Protein AF-A0A968Z2M5-F1 (afdb_monomer)

Sequence (95 aa):
MTITISQQSFWELMEEAEETAQHDPCDPLDVTWKYPKQLGYGYYRNIELRPGLEIEICNIRLRDRVILNCPENYNCLEYHFHLFGQHEDKYATVI

Radius of gyration: 16.35 Å; Cα contacts (8 Å, |Δi|>4): 126; chains: 1; bounding box: 33×44×41 Å

pLDDT: mean 86.39, std 12.01, range [38.88, 97.12]

Nearest PDB structures (foldseek):
  4gq2-assembly1_M  TM=4.829E-01  e=7.434E+00  Schizosaccharomyces pombe

Mean predicted aligned error: 7.65 Å

Foldseek 3Di:
DEAEDEPVVLVVLVVVQVVQWDADPVANQWIKTFHRVVFWGDIWIWHDPDVPDIDIDDDTDGPHHYHYDYDDDPPDDDDDDDDDDDDDDPPPPPD

Structure (mmCIF, N/CA/C/O backbone):
data_AF-A0A968Z2M5-F1
#
_entry.id   AF-A0A968Z2M5-F1
#
loop_
_atom_site.group_PDB
_atom_site.id
_atom_site.type_symbol
_atom_site.label_atom_id
_atom_site.label_alt_id
_atom_site.label_comp_id
_atom_site.label_asym_id
_atom_site.label_entity_id
_atom_site.label_seq_id
_atom_site.pdbx_PDB_ins_code
_atom_site.Cartn_x
_atom_site.Cartn_y
_atom_site.Cartn_z
_atom_site.occupancy
_atom_site.B_iso_or_equiv
_atom_site.auth_seq_id
_atom_site.auth_comp_id
_atom_site.auth_asym_id
_atom_site.auth_atom_id
_atom_site.pdbx_PDB_model_num
ATOM 1 N N . MET A 1 1 ? -16.439 -6.876 14.481 1.00 74.88 1 MET A N 1
ATOM 2 C CA . MET A 1 1 ? -16.839 -5.515 14.909 1.00 74.88 1 MET A CA 1
ATOM 3 C C . MET A 1 1 ? -16.612 -4.544 13.755 1.00 74.88 1 MET A C 1
ATOM 5 O O . MET A 1 1 ? -16.088 -4.957 12.733 1.00 74.88 1 MET A O 1
ATOM 9 N N . THR A 1 2 ? -17.071 -3.298 13.852 1.00 88.81 2 THR A N 1
ATOM 10 C CA . THR A 1 2 ? -16.839 -2.281 12.811 1.00 88.81 2 THR A CA 1
ATOM 11 C C . THR A 1 2 ? -15.792 -1.297 13.318 1.00 88.81 2 THR A C 1
ATOM 13 O O . THR A 1 2 ? -15.925 -0.803 14.436 1.00 88.81 2 THR A O 1
ATOM 16 N N . ILE A 1 3 ? -14.767 -1.030 12.515 1.00 89.69 3 ILE A N 1
ATOM 17 C CA . ILE A 1 3 ? -13.754 -0.003 12.754 1.00 89.69 3 ILE A CA 1
ATOM 18 C C . ILE A 1 3 ? -14.184 1.230 11.961 1.00 89.69 3 ILE A C 1
ATOM 20 O O . ILE A 1 3 ? -14.191 1.197 10.733 1.00 89.69 3 ILE A O 1
ATOM 24 N N . THR A 1 4 ? -14.562 2.303 12.650 1.00 93.25 4 THR A N 1
ATOM 25 C CA . THR A 1 4 ? -14.896 3.585 12.016 1.00 93.25 4 THR A CA 1
ATOM 26 C C . THR A 1 4 ? -13.778 4.572 12.303 1.00 93.25 4 THR A C 1
ATOM 28 O O . THR A 1 4 ? -13.508 4.850 13.470 1.00 93.25 4 THR A O 1
ATOM 31 N N . ILE A 1 5 ? -13.136 5.097 11.261 1.00 94.62 5 ILE A N 1
ATOM 32 C CA . ILE A 1 5 ? -11.989 6.008 11.386 1.00 94.62 5 ILE A CA 1
ATOM 33 C C . ILE A 1 5 ? -12.119 7.188 10.424 1.00 94.62 5 ILE A C 1
ATOM 35 O O . ILE A 1 5 ? -12.788 7.096 9.394 1.00 94.62 5 ILE A O 1
ATOM 39 N N . SER A 1 6 ? -11.505 8.315 10.777 1.00 93.62 6 SER A N 1
ATOM 40 C CA . SER A 1 6 ? -11.390 9.463 9.877 1.00 93.62 6 SER A CA 1
ATOM 41 C C . SER A 1 6 ? -10.357 9.184 8.784 1.00 93.62 6 SER A C 1
ATOM 43 O O . SER A 1 6 ? -9.455 8.365 8.966 1.00 93.62 6 SER A O 1
ATOM 45 N N . GLN A 1 7 ? -10.465 9.898 7.663 1.00 90.56 7 GLN A N 1
ATOM 46 C CA . GLN A 1 7 ? -9.438 9.875 6.621 1.00 90.56 7 GLN A CA 1
ATOM 47 C C . GLN A 1 7 ? -8.046 10.219 7.171 1.00 90.56 7 GLN A C 1
ATOM 49 O O . GLN A 1 7 ? -7.078 9.553 6.826 1.00 90.56 7 GLN A O 1
ATOM 54 N N . GLN A 1 8 ? -7.946 11.210 8.059 1.00 92.62 8 GLN A N 1
ATOM 55 C CA . GLN A 1 8 ? -6.674 11.584 8.675 1.00 92.62 8 GLN A CA 1
ATOM 56 C C . GLN A 1 8 ? -6.069 10.421 9.470 1.00 92.62 8 GLN A C 1
ATOM 58 O O . GLN A 1 8 ? -4.927 10.055 9.228 1.00 92.62 8 GLN A O 1
ATOM 63 N N . SER A 1 9 ? -6.841 9.793 10.360 1.00 93.81 9 SER A N 1
ATOM 64 C CA . SER A 1 9 ? -6.334 8.676 11.165 1.00 93.81 9 SER A CA 1
ATOM 65 C C . SER A 1 9 ? -6.013 7.442 10.325 1.00 93.81 9 SER A C 1
ATOM 67 O O . SER A 1 9 ? -5.163 6.645 10.701 1.00 93.81 9 SER A O 1
ATOM 69 N N . PHE A 1 10 ? -6.682 7.264 9.184 1.00 92.62 10 PHE A N 1
ATOM 70 C CA . PHE A 1 10 ? -6.284 6.246 8.218 1.00 92.62 10 PHE A CA 1
ATOM 71 C C . PHE A 1 10 ? -4.901 6.541 7.632 1.00 92.62 10 PHE A C 1
ATOM 73 O O . PHE A 1 10 ? -4.065 5.645 7.616 1.00 92.62 10 PHE A O 1
ATOM 80 N N . TRP A 1 11 ? -4.641 7.780 7.205 1.00 91.44 11 TRP A N 1
ATOM 81 C CA . TRP A 1 11 ? -3.328 8.165 6.684 1.00 91.44 11 TRP A CA 1
ATOM 82 C C . TRP A 1 11 ? -2.225 8.070 7.736 1.00 91.44 11 TRP A C 1
ATOM 84 O O . TRP A 1 11 ? -1.169 7.549 7.416 1.00 91.44 11 TRP A O 1
ATOM 94 N N . GLU A 1 12 ? -2.491 8.454 8.986 1.00 94.56 12 GLU A N 1
ATOM 95 C CA . GLU A 1 12 ? -1.548 8.274 10.104 1.00 94.56 12 GLU A CA 1
ATOM 96 C C . GLU A 1 12 ? -1.156 6.792 10.271 1.00 94.56 12 GLU A C 1
ATOM 98 O O . GLU A 1 12 ? 0.017 6.465 10.409 1.00 94.56 12 GLU A O 1
ATOM 103 N N . LEU A 1 13 ? -2.119 5.865 10.168 1.00 93.44 13 LEU A N 1
ATOM 104 C CA . LEU A 1 13 ? -1.832 4.423 10.212 1.00 93.44 13 LEU A CA 1
ATOM 105 C C . LEU A 1 13 ? -1.027 3.934 9.001 1.00 93.44 13 LEU A C 1
ATOM 107 O O . LEU A 1 13 ? -0.251 2.988 9.129 1.00 93.44 13 LEU A O 1
ATOM 111 N N . MET A 1 14 ? -1.245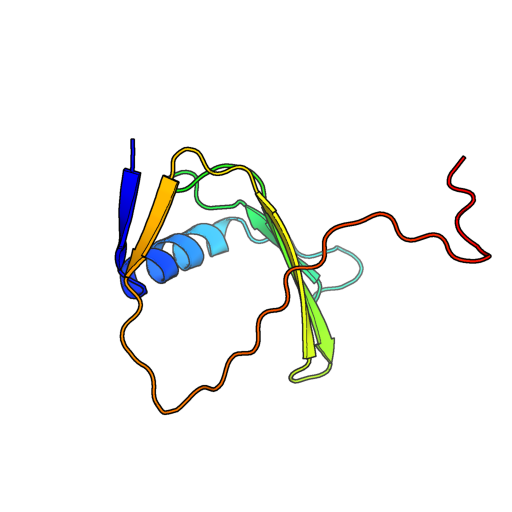 4.522 7.825 1.00 90.69 14 MET A N 1
ATOM 112 C CA . MET A 1 14 ? -0.479 4.194 6.621 1.00 90.69 14 MET A CA 1
ATOM 113 C C . MET A 1 14 ? 0.949 4.753 6.697 1.00 90.69 14 MET A C 1
ATOM 115 O O . MET A 1 14 ? 1.879 4.055 6.307 1.00 90.69 14 MET A O 1
ATOM 119 N N . GLU A 1 15 ? 1.132 5.948 7.260 1.00 91.88 15 GLU A N 1
ATOM 120 C CA . GLU A 1 15 ? 2.440 6.556 7.530 1.00 91.88 15 GLU A CA 1
ATOM 121 C C . GLU A 1 15 ? 3.232 5.720 8.549 1.00 91.88 15 GLU A C 1
ATOM 123 O O . GLU A 1 15 ? 4.393 5.401 8.322 1.00 91.88 15 GLU A O 1
ATOM 128 N N . GLU A 1 16 ? 2.591 5.226 9.617 1.00 90.19 16 GLU A N 1
ATOM 129 C CA . GLU A 1 16 ? 3.218 4.264 10.542 1.00 90.19 16 GLU A CA 1
ATOM 130 C C . GLU A 1 16 ? 3.719 2.993 9.825 1.00 90.19 16 GLU A C 1
ATOM 132 O O . GLU A 1 16 ? 4.694 2.366 10.248 1.00 90.19 16 GLU A O 1
ATOM 137 N N . ALA A 1 17 ? 3.065 2.586 8.732 1.00 89.88 17 ALA A N 1
ATOM 138 C CA . ALA A 1 17 ? 3.494 1.436 7.947 1.00 89.88 17 ALA A CA 1
ATOM 139 C C . ALA A 1 17 ? 4.723 1.721 7.065 1.00 89.88 17 ALA A C 1
ATOM 141 O O . ALA A 1 17 ? 5.334 0.756 6.590 1.00 89.88 17 ALA A O 1
ATOM 142 N N . GLU A 1 18 ? 5.146 2.979 6.894 1.00 89.75 18 GLU A N 1
ATOM 143 C CA . GLU A 1 18 ? 6.366 3.345 6.160 1.00 89.75 18 GLU A CA 1
ATOM 144 C C . GLU A 1 18 ? 7.619 2.697 6.750 1.00 89.75 18 GLU A C 1
ATOM 146 O O . GLU A 1 18 ? 8.500 2.274 6.004 1.00 89.75 18 GLU A O 1
ATOM 151 N N . GLU A 1 19 ? 7.666 2.485 8.069 1.00 91.12 19 GLU A N 1
ATOM 152 C CA . GLU A 1 19 ? 8.764 1.763 8.732 1.00 91.12 19 GLU A CA 1
ATOM 153 C C . GLU A 1 19 ? 8.944 0.327 8.207 1.00 91.12 19 GLU A C 1
ATOM 155 O O . GLU A 1 19 ? 9.978 -0.312 8.418 1.00 91.12 19 GLU A O 1
ATOM 160 N N . THR A 1 20 ? 7.927 -0.213 7.534 1.00 94.06 20 THR A N 1
ATOM 161 C CA . THR A 1 20 ? 7.938 -1.558 6.956 1.00 94.06 20 THR A CA 1
ATOM 162 C C . THR A 1 20 ? 8.279 -1.588 5.470 1.00 94.06 20 THR A C 1
ATOM 164 O O . THR A 1 20 ? 8.204 -2.669 4.882 1.00 94.06 20 THR A O 1
ATOM 167 N N . ALA A 1 21 ? 8.648 -0.445 4.884 1.00 94.62 21 ALA A N 1
ATOM 168 C CA . ALA A 1 21 ? 9.002 -0.320 3.478 1.00 94.62 21 ALA A CA 1
ATOM 169 C C . ALA A 1 21 ? 10.118 -1.296 3.082 1.00 94.62 21 ALA A C 1
ATOM 171 O O . ALA A 1 21 ? 11.163 -1.406 3.731 1.00 94.62 21 ALA A O 1
ATOM 172 N N . GLN A 1 22 ? 9.887 -2.006 1.986 1.00 96.06 22 GLN A N 1
ATOM 173 C CA . GLN A 1 22 ? 10.835 -2.903 1.347 1.00 96.06 22 GLN A CA 1
ATOM 174 C C . GLN A 1 22 ? 10.880 -2.565 -0.137 1.00 96.06 22 GLN A C 1
ATOM 176 O O . GLN A 1 22 ? 9.886 -2.744 -0.836 1.00 96.06 22 GLN A O 1
ATOM 181 N N . HIS A 1 23 ? 12.028 -2.078 -0.598 1.00 95.88 23 HIS A N 1
ATOM 182 C CA . HIS A 1 23 ? 12.266 -1.812 -2.014 1.00 95.88 23 HIS A CA 1
ATOM 183 C C . HIS A 1 23 ? 12.643 -3.106 -2.737 1.00 95.88 23 HIS A C 1
ATOM 185 O O . HIS A 1 23 ? 13.373 -3.936 -2.177 1.00 95.88 23 HIS A O 1
ATOM 191 N N . ASP A 1 24 ? 12.185 -3.269 -3.976 1.00 95.25 24 ASP A N 1
ATOM 192 C CA . ASP A 1 24 ? 12.677 -4.337 -4.836 1.00 95.25 24 ASP A CA 1
ATOM 193 C C . ASP A 1 24 ? 14.187 -4.135 -5.102 1.00 95.25 24 ASP A C 1
ATOM 195 O O . ASP A 1 24 ? 14.632 -3.019 -5.388 1.00 95.25 24 ASP A O 1
ATOM 199 N N . PRO A 1 25 ? 15.023 -5.187 -5.004 1.00 94.25 25 PRO A N 1
ATOM 200 C CA . PRO A 1 25 ? 16.465 -5.057 -5.222 1.00 94.25 25 PRO A CA 1
ATOM 201 C C . PRO A 1 25 ? 16.857 -4.605 -6.635 1.00 94.25 25 PRO A C 1
ATOM 203 O O . PRO A 1 25 ? 17.976 -4.127 -6.834 1.00 94.25 25 PRO A O 1
ATOM 206 N N . CYS A 1 26 ? 15.984 -4.818 -7.621 1.00 95.00 26 CYS A N 1
ATOM 207 C CA . CYS A 1 26 ? 16.208 -4.497 -9.025 1.00 95.00 26 CYS A CA 1
ATOM 208 C C . CYS A 1 26 ? 15.456 -3.240 -9.479 1.00 95.00 26 CYS A C 1
ATOM 210 O O . CYS A 1 26 ? 15.823 -2.686 -10.517 1.00 95.00 26 CYS A O 1
ATOM 212 N N . ASP A 1 27 ? 14.462 -2.783 -8.715 1.00 93.12 27 ASP A N 1
ATOM 213 C CA . ASP A 1 27 ? 13.684 -1.583 -9.011 1.00 93.12 27 ASP A CA 1
ATOM 214 C C . ASP A 1 27 ? 13.428 -0.748 -7.738 1.00 93.12 27 ASP A C 1
ATOM 216 O O . ASP A 1 27 ? 12.559 -1.079 -6.933 1.00 93.12 27 ASP A O 1
ATOM 220 N N . PRO A 1 28 ? 14.161 0.359 -7.520 1.00 92.25 28 PRO A N 1
ATOM 221 C CA . PRO A 1 28 ? 13.983 1.184 -6.326 1.00 92.25 28 PRO A CA 1
ATOM 222 C C . PRO A 1 28 ? 12.626 1.905 -6.275 1.00 92.25 28 PRO A C 1
ATOM 224 O O . PRO A 1 28 ? 12.247 2.368 -5.197 1.00 92.25 28 PRO A O 1
ATOM 227 N N . LEU A 1 29 ? 11.926 2.012 -7.413 1.00 94.75 29 LEU A N 1
ATOM 228 C CA . LEU A 1 29 ? 10.587 2.598 -7.530 1.00 94.75 29 LEU A CA 1
ATOM 229 C C . LEU A 1 29 ? 9.471 1.590 -7.238 1.00 94.75 29 LEU A C 1
ATOM 231 O O . LEU A 1 29 ? 8.292 1.941 -7.254 1.00 94.75 29 LEU A O 1
ATOM 235 N N . ASP A 1 30 ? 9.844 0.345 -6.971 1.00 96.69 30 ASP A N 1
ATOM 236 C CA . ASP A 1 30 ? 8.948 -0.712 -6.561 1.00 96.69 30 ASP A CA 1
ATOM 237 C C . ASP A 1 30 ? 9.082 -0.925 -5.056 1.00 96.69 30 ASP A C 1
ATOM 239 O O . ASP A 1 30 ? 10.102 -1.407 -4.553 1.00 96.69 30 ASP A O 1
ATOM 243 N N . VAL A 1 31 ? 8.056 -0.514 -4.318 1.00 97.00 31 VAL A N 1
ATOM 244 C CA . VAL A 1 31 ? 8.083 -0.489 -2.860 1.00 97.00 31 VAL A CA 1
ATOM 245 C C . VAL A 1 31 ? 6.898 -1.259 -2.315 1.00 97.00 31 VAL A C 1
ATOM 247 O O . VAL A 1 31 ? 5.756 -1.076 -2.728 1.00 97.00 31 VAL A O 1
ATOM 250 N N . THR A 1 32 ? 7.169 -2.140 -1.359 1.00 97.12 32 THR A N 1
ATOM 251 C CA . THR A 1 32 ? 6.160 -2.919 -0.646 1.00 97.12 32 THR A CA 1
ATOM 252 C C . THR A 1 32 ? 6.157 -2.553 0.833 1.00 97.12 32 THR A C 1
ATOM 254 O O . THR A 1 32 ? 7.197 -2.568 1.485 1.00 97.12 32 THR A O 1
ATOM 257 N N . TRP A 1 33 ? 4.974 -2.306 1.388 1.00 97.00 33 TRP A N 1
ATOM 258 C CA . TRP A 1 33 ? 4.734 -2.057 2.807 1.00 97.00 33 TRP A CA 1
ATOM 259 C C . TRP A 1 33 ? 3.797 -3.116 3.377 1.00 97.00 33 TRP A C 1
ATOM 261 O O . TRP A 1 33 ? 2.905 -3.637 2.700 1.00 97.00 33 TRP A O 1
ATOM 271 N N . LYS A 1 34 ? 3.949 -3.425 4.663 1.00 96.44 34 LYS A N 1
ATOM 272 C CA . LYS A 1 34 ? 2.965 -4.236 5.384 1.00 96.44 34 LYS A CA 1
ATOM 273 C C . LYS A 1 34 ? 1.713 -3.409 5.626 1.00 96.44 34 LYS A C 1
ATOM 275 O O . LYS A 1 34 ? 1.792 -2.249 6.002 1.00 96.44 34 LYS A O 1
ATOM 280 N N . TYR A 1 35 ? 0.550 -4.035 5.489 1.00 94.69 35 TYR A N 1
ATOM 281 C CA . TYR A 1 35 ? -0.703 -3.357 5.798 1.00 94.69 35 TYR A CA 1
ATOM 282 C C . TYR A 1 35 ? -0.830 -3.109 7.317 1.00 94.69 35 TYR A C 1
ATOM 284 O O . TYR A 1 35 ? -0.467 -4.008 8.093 1.00 94.69 35 TYR A O 1
ATOM 292 N N . PRO A 1 36 ? -1.359 -1.952 7.768 1.00 93.69 36 PRO A N 1
ATOM 293 C CA . PRO A 1 36 ? -1.483 -1.641 9.190 1.00 93.69 3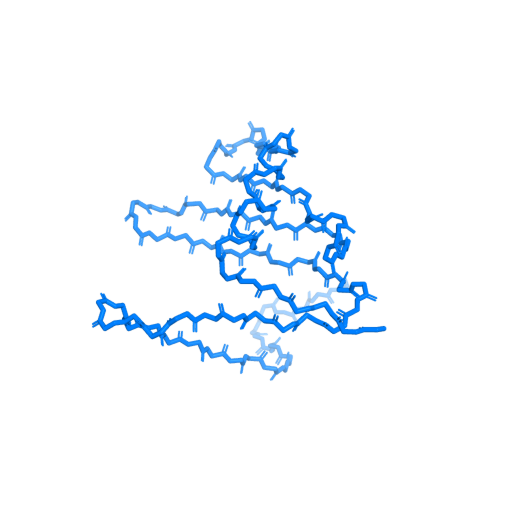6 PRO A CA 1
ATOM 294 C C . PRO A 1 36 ? -2.259 -2.719 9.951 1.00 93.69 36 PRO A C 1
ATOM 296 O O . PRO A 1 36 ? -3.411 -3.043 9.637 1.00 93.69 36 PRO A O 1
ATOM 299 N N . LYS A 1 37 ? -1.629 -3.274 10.992 1.00 91.75 37 LYS A N 1
ATOM 300 C CA . LYS A 1 37 ? -2.158 -4.416 11.764 1.00 91.75 37 LYS A CA 1
ATOM 301 C C . LYS A 1 37 ? -3.475 -4.102 12.477 1.00 91.75 37 LYS A C 1
ATOM 303 O O . LYS A 1 37 ? -4.238 -5.007 12.823 1.00 91.75 37 LYS A O 1
ATOM 308 N N . GLN A 1 38 ? -3.718 -2.820 12.730 1.00 90.62 38 GLN A N 1
ATOM 309 C CA . GLN A 1 38 ? -4.934 -2.283 13.324 1.00 90.62 38 GLN A CA 1
ATOM 310 C C . GLN A 1 38 ? -6.134 -2.467 12.380 1.00 90.62 38 GLN A C 1
ATOM 312 O O . GLN A 1 38 ? -7.243 -2.707 12.851 1.00 90.62 38 GLN A O 1
ATOM 317 N N . LEU A 1 39 ? -5.910 -2.415 11.062 1.00 91.88 39 LEU A N 1
ATOM 318 C CA . LEU A 1 39 ? -6.950 -2.510 10.032 1.00 91.88 39 LEU A CA 1
ATOM 319 C C . LEU A 1 39 ? -7.068 -3.922 9.446 1.00 91.88 39 LEU A C 1
ATOM 321 O O . LEU A 1 39 ? -8.156 -4.365 9.066 1.00 91.88 39 LEU A O 1
ATOM 325 N N . GLY A 1 40 ? -5.961 -4.660 9.380 1.00 92.88 40 GLY A N 1
ATOM 326 C CA . GLY A 1 40 ? -5.946 -5.987 8.783 1.00 92.88 40 GLY A CA 1
ATOM 327 C C . GLY A 1 40 ? -4.564 -6.613 8.715 1.00 92.88 40 GLY A C 1
ATOM 328 O O . GLY A 1 40 ? -3.693 -6.350 9.536 1.00 92.88 40 GLY A O 1
ATOM 329 N N . TYR A 1 41 ? -4.385 -7.478 7.725 1.00 94.19 41 TYR A N 1
ATOM 330 C CA . TYR A 1 41 ? -3.131 -8.166 7.444 1.00 94.19 41 TYR A CA 1
ATOM 331 C C . TYR A 1 41 ? -2.892 -8.204 5.939 1.00 94.19 41 TYR A C 1
ATOM 333 O O . TYR A 1 41 ? -3.847 -8.161 5.164 1.00 94.19 41 TYR A O 1
ATOM 341 N N . GLY A 1 42 ? -1.633 -8.352 5.540 1.00 95.31 42 GLY A N 1
ATOM 342 C CA . GLY A 1 42 ? -1.234 -8.411 4.138 1.00 95.31 42 GLY A CA 1
ATOM 343 C C . GLY A 1 42 ? -0.236 -7.316 3.798 1.00 95.31 42 GLY A C 1
ATOM 344 O O . GLY A 1 42 ? 0.522 -6.881 4.671 1.00 95.31 42 GLY A O 1
ATOM 345 N N . TYR A 1 43 ? -0.238 -6.888 2.541 1.00 95.25 43 TYR A N 1
ATOM 346 C CA . TYR A 1 43 ? 0.666 -5.861 2.045 1.00 95.25 43 TYR A CA 1
ATOM 347 C C . TYR A 1 43 ? -0.010 -4.942 1.028 1.00 95.25 43 TYR A C 1
ATOM 349 O O . TYR A 1 43 ? -0.997 -5.302 0.378 1.00 95.25 43 TYR A O 1
ATOM 357 N N . TYR A 1 44 ? 0.578 -3.764 0.901 1.00 94.44 44 TYR A N 1
ATOM 358 C CA . TYR A 1 44 ? 0.352 -2.809 -0.168 1.00 94.44 44 TYR A CA 1
ATOM 359 C C . TYR A 1 44 ? 1.685 -2.636 -0.904 1.00 94.44 44 TYR A C 1
ATOM 361 O O . TYR A 1 44 ? 2.734 -2.586 -0.264 1.00 94.44 44 TYR A O 1
ATOM 369 N N . ARG A 1 45 ? 1.664 -2.620 -2.234 1.00 95.00 45 ARG A N 1
ATOM 370 C CA . ARG A 1 45 ? 2.840 -2.413 -3.083 1.00 95.00 45 ARG A CA 1
ATOM 371 C C . ARG A 1 45 ? 2.529 -1.321 -4.089 1.00 95.00 45 ARG A C 1
ATOM 373 O O . ARG A 1 45 ? 1.472 -1.367 -4.710 1.00 95.00 45 ARG A O 1
ATOM 380 N N . ASN A 1 46 ? 3.446 -0.385 -4.252 1.00 95.81 46 ASN A N 1
ATOM 381 C CA . ASN A 1 46 ? 3.378 0.678 -5.240 1.00 95.81 46 ASN A CA 1
ATOM 382 C C . ASN A 1 46 ? 4.553 0.504 -6.203 1.00 95.81 46 ASN A C 1
ATOM 384 O O . ASN A 1 46 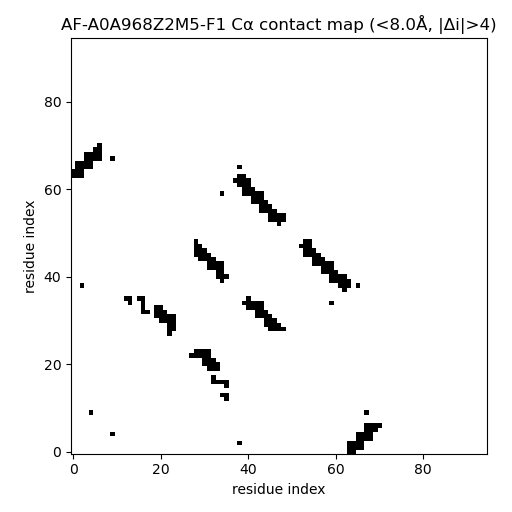? 5.667 0.217 -5.769 1.00 95.81 46 ASN A O 1
ATOM 388 N N . ILE A 1 47 ? 4.279 0.623 -7.497 1.00 95.94 47 ILE A N 1
ATOM 389 C CA . ILE A 1 47 ? 5.282 0.564 -8.558 1.00 95.94 47 ILE A CA 1
ATOM 390 C C . ILE A 1 47 ? 5.131 1.832 -9.387 1.00 95.94 47 ILE A C 1
ATOM 392 O O . ILE A 1 47 ? 4.168 1.960 -10.152 1.00 95.94 47 ILE A O 1
ATOM 396 N N . GLU A 1 48 ? 6.068 2.768 -9.267 1.00 96.25 48 GLU A N 1
ATOM 397 C CA . GLU A 1 48 ? 6.063 3.964 -10.109 1.00 96.25 48 GLU A CA 1
ATOM 398 C C . GLU A 1 48 ? 6.578 3.613 -11.514 1.00 96.25 48 GLU A C 1
ATOM 400 O O . GLU A 1 48 ? 7.746 3.289 -11.716 1.00 96.25 48 GLU A O 1
ATOM 405 N N . LEU A 1 49 ? 5.707 3.694 -12.525 1.00 92.31 49 LEU A N 1
ATOM 406 C CA . LEU A 1 49 ? 6.076 3.390 -13.913 1.00 92.31 49 LEU A CA 1
ATOM 407 C C . LEU A 1 49 ? 6.777 4.570 -14.595 1.00 92.31 49 LEU A C 1
ATOM 409 O O . LEU A 1 49 ? 7.577 4.389 -15.515 1.00 92.31 49 LEU A O 1
ATOM 413 N N . ARG A 1 50 ? 6.368 5.787 -14.222 1.00 91.31 50 ARG A N 1
ATOM 414 C CA . ARG A 1 50 ? 6.883 7.083 -14.684 1.00 91.31 50 ARG A CA 1
ATOM 415 C C . ARG A 1 50 ? 6.268 8.202 -13.831 1.00 91.31 50 ARG A C 1
ATOM 417 O O . ARG A 1 50 ? 5.211 7.973 -13.245 1.00 91.31 50 ARG A O 1
ATOM 424 N N . PRO A 1 51 ? 6.807 9.434 -13.874 1.00 90.81 51 PRO A N 1
ATOM 425 C CA . PRO A 1 51 ? 6.258 10.543 -13.102 1.00 90.81 51 PRO A CA 1
ATOM 426 C C . PRO A 1 51 ? 4.756 10.742 -13.340 1.00 90.81 51 PRO A C 1
ATOM 428 O O . PRO A 1 51 ? 4.319 10.979 -14.472 1.00 90.81 51 PRO A O 1
ATOM 431 N N . GLY A 1 52 ? 3.976 10.635 -12.264 1.00 88.88 52 GLY A N 1
ATOM 432 C CA . GLY A 1 52 ? 2.518 10.779 -12.277 1.00 88.88 52 GLY A CA 1
ATOM 433 C C . GLY A 1 52 ? 1.735 9.551 -12.758 1.00 88.88 52 GLY A C 1
ATOM 434 O O . GLY A 1 52 ? 0.539 9.679 -13.016 1.00 88.88 52 GLY A O 1
ATOM 435 N N . LEU A 1 53 ? 2.374 8.384 -12.917 1.00 89.88 53 LEU A N 1
ATOM 436 C CA . LEU A 1 53 ? 1.699 7.114 -13.188 1.00 89.88 53 LEU A CA 1
ATOM 437 C C . LEU A 1 53 ? 2.314 5.976 -12.368 1.00 89.88 53 LEU A C 1
ATOM 439 O O . LEU A 1 53 ? 3.456 5.574 -12.597 1.00 89.88 53 LEU A O 1
ATOM 443 N N . GLU A 1 54 ? 1.494 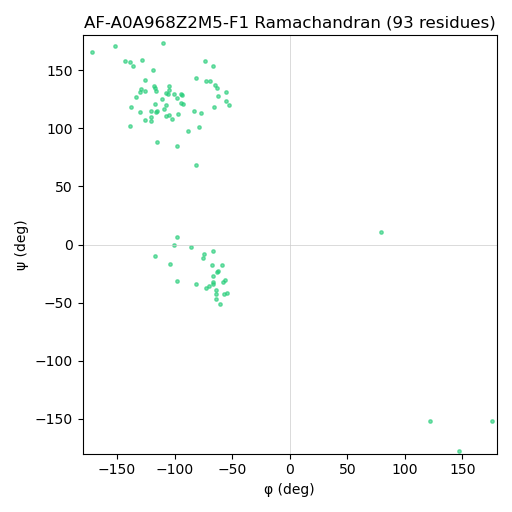5.387 -11.511 1.00 94.19 54 GLU A N 1
ATOM 444 C CA . GLU A 1 54 ? 1.857 4.288 -10.622 1.00 94.19 54 GLU A CA 1
ATOM 445 C C . GLU A 1 54 ? 0.879 3.115 -10.750 1.00 94.19 54 GLU A C 1
ATOM 447 O O . GLU A 1 54 ? -0.249 3.264 -11.232 1.00 94.19 54 GLU A O 1
ATOM 452 N N . ILE A 1 55 ? 1.331 1.931 -10.342 1.00 93.38 55 ILE A N 1
ATOM 453 C CA . ILE A 1 55 ? 0.487 0.759 -10.123 1.00 93.38 55 ILE A CA 1
ATOM 454 C C . ILE A 1 55 ? 0.455 0.478 -8.628 1.00 93.38 55 ILE A C 1
ATOM 456 O O . ILE A 1 55 ? 1.491 0.232 -8.016 1.00 93.38 55 ILE A O 1
ATOM 460 N N . GLU A 1 56 ? -0.749 0.409 -8.074 1.00 92.62 56 GLU A N 1
ATOM 461 C CA . GLU A 1 56 ? -0.977 -0.057 -6.713 1.00 92.62 56 GLU A CA 1
ATOM 462 C C . GLU A 1 56 ? -1.463 -1.512 -6.714 1.00 92.62 56 GLU A C 1
ATOM 464 O O . GLU A 1 56 ? -2.417 -1.876 -7.406 1.00 92.62 56 GLU A O 1
ATOM 469 N N . ILE A 1 57 ? -0.817 -2.361 -5.916 1.00 93.00 57 ILE A N 1
ATOM 470 C CA . ILE A 1 57 ? -1.180 -3.763 -5.715 1.00 93.00 57 ILE A CA 1
ATOM 471 C C . ILE A 1 57 ? -1.485 -3.981 -4.235 1.00 93.00 57 ILE A C 1
ATOM 473 O O . ILE A 1 57 ? -0.600 -3.941 -3.380 1.00 93.00 57 ILE A O 1
ATOM 477 N N . CYS A 1 58 ? -2.743 -4.300 -3.943 1.00 91.56 58 CYS A N 1
ATOM 478 C CA . CYS A 1 58 ? -3.218 -4.580 -2.592 1.00 91.56 58 CYS A CA 1
ATOM 479 C C . CYS A 1 58 ? -3.525 -6.071 -2.437 1.00 91.56 58 CYS A C 1
ATOM 481 O O . CYS A 1 58 ? -4.457 -6.584 -3.054 1.00 91.56 58 CYS A O 1
ATOM 483 N N . ASN A 1 59 ? -2.801 -6.761 -1.556 1.00 93.44 59 ASN A N 1
ATOM 484 C CA . ASN A 1 59 ? -3.186 -8.091 -1.088 1.00 93.44 59 ASN A CA 1
ATOM 485 C C . ASN A 1 59 ? -3.476 -7.999 0.404 1.00 93.44 59 ASN A C 1
ATOM 487 O O . ASN A 1 59 ? -2.583 -8.149 1.240 1.00 93.44 59 ASN A O 1
ATOM 491 N N . ILE A 1 60 ? -4.729 -7.680 0.717 1.00 9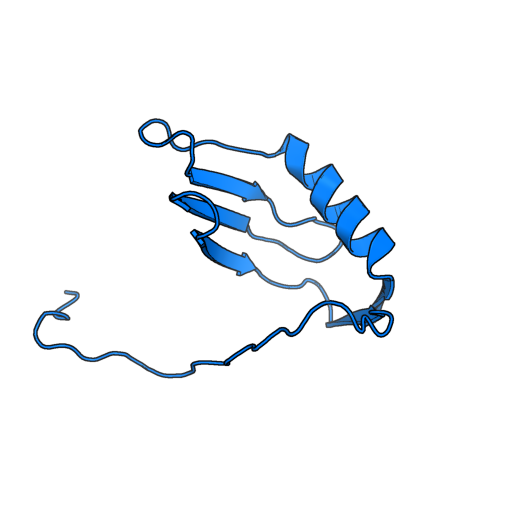2.62 60 ILE A N 1
ATOM 492 C CA . ILE A 1 60 ? -5.155 -7.336 2.067 1.00 92.62 60 ILE A CA 1
ATOM 493 C C . ILE A 1 60 ? -6.319 -8.207 2.518 1.00 92.62 60 ILE A C 1
ATOM 495 O O . ILE A 1 60 ? -7.255 -8.502 1.775 1.00 92.62 60 ILE A O 1
ATOM 499 N N . ARG A 1 61 ? -6.283 -8.571 3.795 1.00 92.81 61 ARG A N 1
ATOM 500 C CA . ARG A 1 61 ? -7.407 -9.158 4.509 1.00 92.81 61 ARG A CA 1
ATOM 501 C C . ARG A 1 61 ? -7.748 -8.262 5.683 1.00 92.81 61 ARG A C 1
ATOM 503 O O . ARG A 1 61 ? -7.001 -8.194 6.659 1.00 92.81 61 ARG A O 1
ATOM 510 N N . LEU A 1 62 ? -8.891 -7.592 5.584 1.00 91.69 62 LEU A N 1
ATOM 511 C CA . LEU A 1 62 ? -9.394 -6.755 6.665 1.00 91.69 62 LEU A CA 1
ATOM 512 C C . LEU A 1 62 ? -9.722 -7.618 7.885 1.00 91.69 62 LEU A C 1
ATOM 514 O O . LEU A 1 62 ? -10.289 -8.708 7.761 1.00 91.69 62 LEU A O 1
ATOM 518 N N . ARG A 1 63 ? -9.346 -7.126 9.067 1.00 89.06 63 ARG A N 1
ATOM 519 C CA . ARG A 1 63 ? -9.640 -7.798 10.339 1.00 89.06 63 ARG A CA 1
ATOM 520 C C . ARG A 1 63 ? -11.129 -7.735 10.666 1.00 89.06 63 ARG A C 1
ATOM 522 O O . ARG A 1 63 ? -11.685 -8.673 11.224 1.00 89.06 63 ARG A O 1
ATOM 529 N N . ASP A 1 64 ? -11.737 -6.615 10.312 1.00 89.81 64 ASP A N 1
ATOM 530 C CA . ASP A 1 64 ? -13.097 -6.227 10.637 1.00 89.81 64 ASP A CA 1
ATOM 531 C C . ASP A 1 64 ? -13.627 -5.292 9.541 1.00 89.81 64 ASP A C 1
ATOM 533 O O . ASP A 1 64 ? -12.875 -4.845 8.672 1.00 89.81 64 ASP A O 1
ATOM 537 N N . ARG A 1 65 ? -14.928 -4.982 9.558 1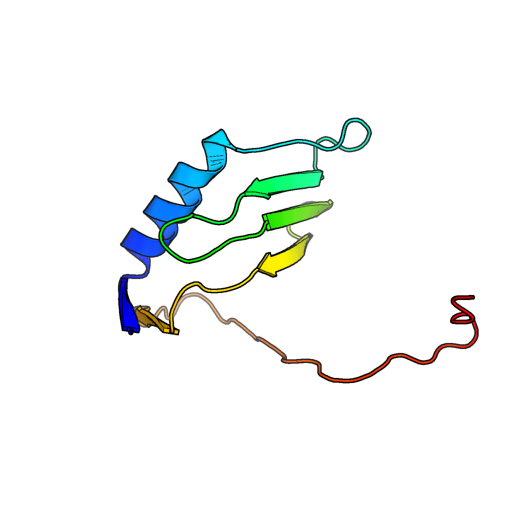.00 89.69 65 ARG A N 1
ATOM 538 C CA . ARG A 1 65 ? -15.495 -4.021 8.602 1.00 89.69 65 ARG A CA 1
ATOM 539 C C . ARG A 1 65 ? -14.901 -2.640 8.877 1.00 89.69 65 ARG A C 1
ATOM 541 O O . ARG A 1 65 ? -15.136 -2.098 9.952 1.00 89.69 65 ARG A O 1
ATOM 548 N N . VAL A 1 66 ? -14.197 -2.066 7.908 1.00 89.19 66 VAL A N 1
ATOM 549 C CA . VAL A 1 66 ? -13.676 -0.697 7.996 1.00 89.19 66 VAL A CA 1
ATOM 550 C C . VAL A 1 66 ? -14.670 0.263 7.343 1.00 89.19 66 VAL A C 1
ATOM 552 O O . VAL A 1 66 ? -15.137 0.017 6.231 1.00 89.19 66 VAL A O 1
ATOM 555 N N . ILE A 1 67 ? -15.026 1.334 8.048 1.00 91.19 67 ILE A N 1
ATOM 556 C CA . ILE A 1 67 ? -15.788 2.470 7.525 1.00 91.19 67 ILE A CA 1
ATOM 557 C C . ILE A 1 67 ? -14.880 3.692 7.611 1.00 91.19 67 ILE A C 1
ATOM 559 O O . ILE A 1 67 ? -14.512 4.123 8.705 1.00 91.19 67 ILE A O 1
ATOM 563 N N . LEU A 1 68 ? -14.516 4.228 6.449 1.00 90.56 68 LEU A N 1
ATOM 564 C CA . LEU A 1 68 ? -13.692 5.421 6.339 1.00 90.56 68 LEU A CA 1
ATOM 565 C C . LEU A 1 68 ? -14.590 6.651 6.190 1.00 90.56 68 LEU A C 1
ATOM 567 O O . LEU A 1 68 ? -15.388 6.734 5.258 1.00 90.56 68 LEU A O 1
ATOM 571 N N . ASN A 1 69 ? -14.458 7.602 7.110 1.00 90.25 69 ASN A N 1
ATOM 572 C CA . ASN A 1 69 ? -15.136 8.888 7.020 1.00 90.25 69 ASN A CA 1
ATOM 573 C C . ASN A 1 69 ? -14.253 9.860 6.233 1.00 90.25 69 ASN A C 1
ATOM 575 O O . ASN A 1 69 ? -13.329 10.462 6.791 1.00 90.25 69 ASN A O 1
ATOM 579 N N . CYS A 1 70 ? -14.549 9.997 4.942 1.00 85.44 70 CYS A N 1
ATOM 580 C CA . CYS A 1 70 ? -13.901 10.961 4.061 1.00 85.44 70 CYS A CA 1
ATOM 581 C C . CYS A 1 70 ? -14.715 12.264 4.012 1.00 85.44 70 CYS A C 1
ATOM 583 O O . CYS A 1 70 ? -15.921 12.202 3.759 1.00 85.44 70 CYS A O 1
ATOM 585 N N . PRO A 1 71 ? -14.102 13.438 4.243 1.00 84.88 71 PRO A N 1
ATOM 586 C CA . PRO A 1 71 ? -14.751 14.711 3.961 1.00 84.88 71 PRO A CA 1
ATOM 587 C C . PRO A 1 71 ? -14.965 14.884 2.449 1.00 84.88 71 PRO A C 1
ATOM 589 O O . PRO A 1 71 ? -14.214 14.341 1.639 1.00 84.88 71 PRO A O 1
ATOM 592 N N . GLU A 1 72 ? -15.969 15.673 2.060 1.00 82.38 72 GLU A N 1
ATOM 593 C CA . GLU A 1 72 ? -16.127 16.081 0.661 1.00 82.38 72 GLU A CA 1
ATOM 594 C C . GLU A 1 72 ? -14.907 16.899 0.209 1.00 82.38 72 GLU A C 1
ATOM 596 O O . GLU A 1 72 ? -14.537 17.884 0.851 1.00 82.38 72 GLU A O 1
ATOM 601 N N . ASN A 1 73 ? -14.291 16.505 -0.908 1.00 76.81 73 ASN A N 1
ATOM 602 C CA . ASN A 1 73 ? -13.166 17.217 -1.505 1.00 76.81 73 ASN A CA 1
ATOM 603 C C . ASN A 1 73 ? -13.514 17.650 -2.935 1.00 76.81 73 ASN A C 1
ATOM 605 O O . ASN A 1 73 ? -13.526 16.841 -3.856 1.00 76.81 73 ASN A O 1
ATOM 609 N N . TYR A 1 74 ? -13.769 18.946 -3.121 1.00 76.19 74 TYR A N 1
ATOM 610 C CA . TYR A 1 74 ? -14.148 19.532 -4.412 1.00 76.19 74 TYR A CA 1
ATOM 611 C C . TYR A 1 74 ? -12.983 19.665 -5.40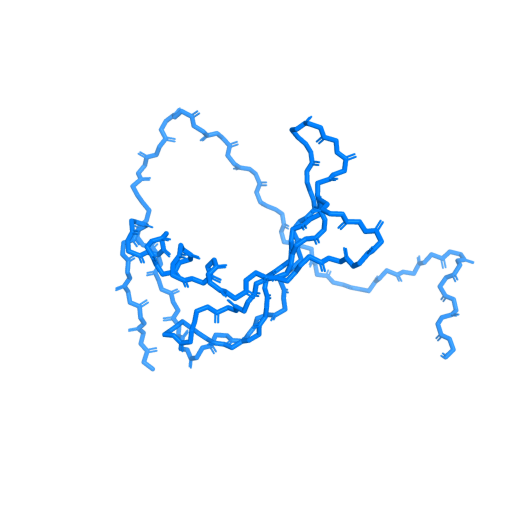8 1.00 76.19 74 TYR A C 1
ATOM 613 O O . TYR A 1 74 ? -13.209 20.001 -6.568 1.00 76.19 74 TYR A O 1
ATOM 621 N N . ASN A 1 75 ? -11.746 19.412 -4.973 1.00 80.44 75 ASN A N 1
ATOM 622 C CA . ASN A 1 75 ? -10.540 19.624 -5.776 1.00 80.44 75 ASN A CA 1
ATOM 623 C C . ASN A 1 75 ? -9.989 18.336 -6.404 1.00 80.44 75 ASN A C 1
ATOM 625 O O . ASN A 1 75 ? -8.974 18.392 -7.096 1.00 80.44 75 ASN A O 1
ATOM 629 N N . CYS A 1 76 ? -10.624 17.185 -6.168 1.00 71.75 76 CYS A N 1
ATOM 630 C CA . CYS A 1 76 ? -10.194 15.901 -6.707 1.00 71.75 76 CYS A CA 1
ATOM 631 C C . CYS A 1 76 ? -11.392 15.148 -7.294 1.00 71.75 76 CYS A C 1
ATOM 633 O O . CYS A 1 76 ? -12.408 14.968 -6.625 1.00 71.75 76 CYS A O 1
ATOM 635 N N . LEU A 1 77 ? -11.270 14.715 -8.549 1.00 75.38 77 LEU A N 1
ATOM 636 C CA . LEU A 1 77 ? -12.211 13.797 -9.183 1.00 75.38 77 LEU A CA 1
ATOM 637 C C . LEU A 1 77 ? -11.549 12.425 -9.242 1.00 75.38 77 LEU A C 1
ATOM 639 O O . LEU A 1 77 ? -10.590 12.233 -9.986 1.00 75.38 77 LEU A O 1
ATOM 643 N N . GLU A 1 78 ? -12.071 11.484 -8.464 1.00 73.31 78 GLU A N 1
ATOM 644 C CA . GLU A 1 78 ? -11.621 10.096 -8.470 1.00 73.31 78 GLU A CA 1
ATOM 645 C C . GLU A 1 78 ? -12.644 9.223 -9.200 1.00 73.31 78 GLU A C 1
ATOM 647 O O . GLU A 1 78 ? -13.850 9.302 -8.953 1.00 73.31 78 GLU A O 1
ATOM 652 N N . TYR A 1 79 ? -12.154 8.370 -10.097 1.00 70.44 79 TYR A N 1
ATOM 653 C CA . TYR A 1 79 ? -12.952 7.332 -10.736 1.00 70.44 79 TYR A CA 1
ATOM 654 C C . TYR A 1 79 ? -12.403 5.973 -10.315 1.00 70.44 79 TYR A C 1
ATOM 656 O O . TYR A 1 79 ? -11.289 5.611 -10.683 1.00 70.44 79 TYR A O 1
ATOM 664 N N . HIS A 1 80 ? -13.205 5.211 -9.575 1.00 73.50 80 HIS A N 1
ATOM 665 C CA . HIS A 1 80 ? -12.885 3.843 -9.189 1.00 73.50 80 HIS A CA 1
ATOM 666 C C . HIS A 1 80 ? -13.760 2.863 -9.971 1.00 73.50 80 HIS A C 1
ATOM 668 O O . HIS A 1 80 ? -14.986 2.993 -10.004 1.00 73.50 80 HIS A O 1
ATOM 674 N N . PHE A 1 81 ? -13.140 1.849 -10.570 1.00 72.12 81 PHE A N 1
ATOM 675 C CA . PHE A 1 81 ? -13.843 0.776 -11.264 1.00 72.12 81 PHE A CA 1
ATOM 676 C C . PHE A 1 81 ? -13.554 -0.546 -10.565 1.00 72.12 81 PHE A C 1
ATOM 678 O O . PHE A 1 81 ? -12.408 -0.981 -10.493 1.00 72.12 81 PHE A O 1
ATOM 685 N N . HIS A 1 82 ? -14.603 -1.218 -10.095 1.00 70.56 82 HIS A N 1
ATOM 686 C CA . HIS A 1 82 ? -14.468 -2.583 -9.611 1.00 70.56 82 HIS A CA 1
ATOM 687 C C . HIS A 1 82 ? -14.526 -3.551 -10.793 1.00 70.56 82 HIS A C 1
ATOM 689 O O . HIS A 1 82 ? -15.561 -3.684 -11.450 1.00 70.56 82 HIS A O 1
ATOM 695 N N . LEU A 1 83 ? -13.420 -4.241 -11.051 1.00 71.38 83 LEU A N 1
ATOM 696 C CA . LEU A 1 83 ? -13.357 -5.320 -12.028 1.00 71.38 83 LEU A CA 1
ATOM 697 C C . LEU A 1 83 ? -13.495 -6.659 -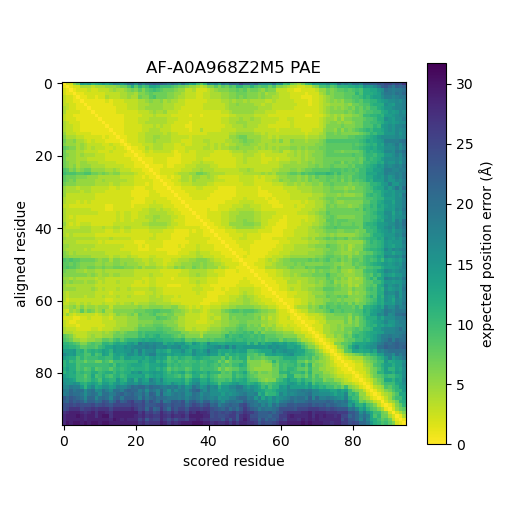11.295 1.00 71.38 83 LEU A C 1
ATOM 699 O O . LEU A 1 83 ? -12.747 -6.942 -10.362 1.00 71.38 83 LEU A O 1
ATOM 703 N N . PHE A 1 84 ? -14.445 -7.490 -11.721 1.00 72.25 84 PHE A N 1
ATOM 704 C CA . PHE A 1 84 ? -14.621 -8.854 -11.222 1.00 72.25 84 PHE A CA 1
ATOM 705 C C . PHE A 1 84 ? -14.716 -9.812 -12.409 1.00 72.25 84 PHE A C 1
ATOM 707 O O . PHE A 1 84 ? -15.486 -9.565 -13.337 1.00 72.25 84 PHE A O 1
ATOM 714 N N . GLY A 1 85 ? -13.956 -10.908 -12.382 1.00 72.12 85 GLY A N 1
ATOM 715 C CA . GLY A 1 85 ? -13.991 -11.935 -13.425 1.00 72.12 85 GLY A CA 1
ATOM 716 C C . GLY A 1 85 ? -12.638 -12.604 -13.664 1.00 72.12 85 GLY A C 1
ATOM 717 O O . GLY A 1 85 ? -11.657 -12.308 -12.987 1.00 72.12 85 GLY A O 1
ATOM 718 N N . GLN A 1 86 ? -12.607 -13.513 -14.636 1.00 72.81 86 GLN A N 1
ATOM 719 C CA . GLN A 1 86 ? -11.401 -14.173 -15.136 1.00 72.81 86 GLN A CA 1
ATOM 720 C C . GLN A 1 86 ? -11.040 -13.573 -16.500 1.00 72.81 86 GLN A C 1
ATOM 722 O O . GLN A 1 86 ? -11.921 -13.362 -17.334 1.00 72.81 86 GLN A O 1
ATOM 727 N N . HIS A 1 87 ? -9.757 -13.286 -16.722 1.00 66.44 87 HIS A N 1
ATOM 728 C CA . HIS A 1 87 ? -9.253 -12.869 -18.027 1.00 66.44 87 HIS A CA 1
ATOM 729 C C . HIS A 1 87 ? -8.756 -14.094 -18.798 1.00 66.44 87 HIS A C 1
ATOM 731 O O . HIS A 1 87 ? -7.862 -14.796 -18.330 1.00 66.44 87 HIS A O 1
ATOM 737 N N . GLU A 1 88 ? -9.333 -14.343 -19.970 1.00 69.88 88 GLU A N 1
ATOM 738 C CA . GLU A 1 88 ? -8.807 -15.291 -20.951 1.00 69.88 88 GLU A CA 1
ATOM 739 C C . GLU A 1 88 ? -8.235 -14.481 -22.116 1.00 69.88 88 GLU A C 1
ATOM 741 O O . GLU A 1 88 ? -8.979 -13.840 -22.863 1.00 69.88 88 GLU A O 1
ATOM 746 N N . ASP A 1 89 ? -6.914 -14.484 -22.271 1.00 72.25 89 ASP A N 1
ATOM 747 C CA . ASP A 1 89 ? -6.266 -14.021 -23.495 1.00 72.25 89 ASP A CA 1
ATOM 748 C C . ASP A 1 89 ? -5.653 -15.200 -24.261 1.00 72.25 89 ASP A C 1
ATOM 750 O O . ASP A 1 89 ? -5.629 -16.344 -23.805 1.00 72.25 89 ASP A O 1
ATOM 754 N N . LYS A 1 90 ? -5.152 -14.924 -25.470 1.00 70.69 90 LYS A N 1
ATOM 755 C CA . LYS A 1 90 ? -4.529 -15.938 -26.335 1.00 70.69 90 LYS A CA 1
ATOM 756 C C . LYS A 1 90 ? -3.214 -16.506 -25.771 1.00 70.69 90 LYS A C 1
ATOM 758 O O . LYS A 1 90 ? -2.653 -17.405 -26.393 1.00 70.69 90 LYS A O 1
ATOM 763 N N . TYR A 1 91 ? -2.716 -15.977 -24.654 1.00 64.44 91 TYR A N 1
ATOM 764 C CA . TYR A 1 91 ? -1.439 -16.324 -24.033 1.00 64.44 91 TYR A CA 1
ATOM 765 C C . TYR A 1 91 ? -1.600 -16.936 -22.629 1.00 64.44 91 TYR A C 1
ATOM 767 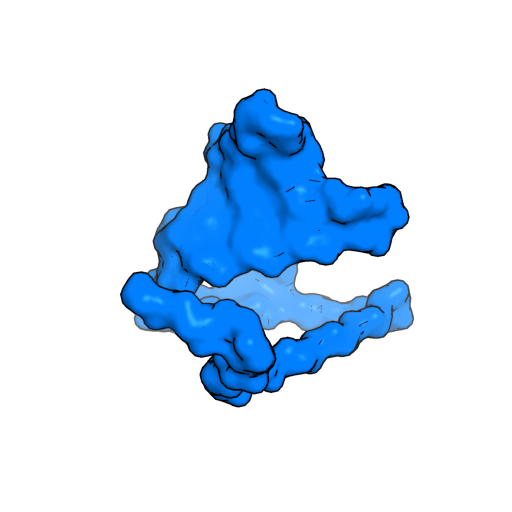O O . TYR A 1 91 ? -0.645 -17.503 -22.100 1.00 64.44 91 TYR A O 1
ATOM 775 N N . ALA A 1 92 ? -2.800 -16.910 -22.048 1.00 54.41 92 ALA A N 1
ATOM 776 C CA . ALA A 1 92 ? -3.117 -17.467 -20.744 1.00 54.41 92 ALA A CA 1
ATOM 777 C C . ALA A 1 92 ? -3.352 -18.984 -20.827 1.00 54.41 92 ALA A C 1
ATOM 779 O O . ALA A 1 92 ? -4.450 -19.487 -20.611 1.00 54.41 92 ALA A O 1
ATOM 780 N N . THR A 1 93 ? -2.291 -19.741 -21.111 1.00 44.22 93 THR A N 1
ATOM 781 C CA . THR A 1 93 ? -2.171 -21.094 -20.552 1.00 44.22 93 THR A CA 1
ATOM 782 C C . THR A 1 93 ? -1.263 -20.981 -19.337 1.00 44.22 93 THR A C 1
ATOM 784 O O . THR A 1 93 ? -0.049 -21.139 -19.441 1.00 44.22 93 THR A O 1
ATOM 787 N N . VAL A 1 94 ? -1.837 -20.634 -18.186 1.00 51.50 94 VAL A N 1
ATOM 788 C CA . VAL A 1 94 ? -1.137 -20.832 -16.913 1.00 51.50 94 VAL A CA 1
ATOM 789 C C . VAL A 1 94 ? -1.294 -22.317 -16.592 1.00 51.50 94 VAL A C 1
ATOM 791 O O . VAL A 1 94 ? -2.390 -22.751 -16.244 1.00 51.50 94 VAL A O 1
ATOM 794 N N . ILE A 1 95 ? -0.238 -23.093 -16.851 1.00 38.88 95 ILE A N 1
ATOM 795 C CA . ILE A 1 95 ? -0.145 -24.520 -16.494 1.00 38.88 95 ILE A CA 1
ATOM 796 C C . ILE A 1 95 ? -0.003 -24.645 -14.977 1.00 38.88 95 ILE A C 1
ATOM 798 O O . ILE A 1 95 ? 0.808 -23.876 -14.413 1.00 38.88 95 ILE A O 1
#

Solvent-accessible surface area (backbone atoms only — not comparable to full-atom values): 6028 Å² total; per-residue (Å²): 110,76,49,75,44,46,48,66,61,50,49,53,44,54,56,65,22,53,85,48,60,41,61,42,95,90,38,80,55,30,36,33,27,46,40,43,72,92,55,21,41,52,34,39,32,42,33,57,79,49,98,96,43,69,47,79,48,77,53,71,47,66,75,44,53,74,44,76,51,69,77,92,59,95,89,62,90,84,85,86,81,91,85,84,86,84,87,83,57,102,75,67,74,84,125

Secondary structure (DSSP, 8-state):
-EEEEEHHHHHHHHHHGGGG-EE-SS-TTEEEEEPPTTTEEEEEEEEEEETTEEEEEEEEEESSEEEEEPPP-TT---------S----TT----